Protein AF-A0A5J4RI29-F1 (afdb_monomer_lite)

Secondary structure (DSSP, 8-state):
-EEEEE-SSTT--EEEEEEEE-SS-EEEEEE---BTTBSS-----------PPTT-EEEE-BSSSSSTT-PPPEEEEGGG--SEESPEEEEEETTEEEEE------SSPPPEE--

Radius of gyration: 17.07 Å; chains: 1; bounding box: 36×30×45 Å

pLDDT: mean 95.18, std 4.58, range [72.06, 98.81]

Structure (mmCIF, N/CA/C/O backbone):
data_AF-A0A5J4RI29-F1
#
_entry.id   AF-A0A5J4RI29-F1
#
loop_
_atom_site.group_PDB
_atom_site.id
_atom_site.type_symbol
_atom_site.label_atom_id
_atom_site.label_alt_id
_atom_site.label_comp_id
_atom_site.label_asym_id
_atom_site.label_entity_id
_atom_site.label_seq_id
_atom_site.pdbx_PDB_ins_code
_atom_site.Cartn_x
_atom_site.Cartn_y
_atom_site.Cartn_z
_atom_site.occupancy
_atom_site.B_iso_or_equiv
_atom_site.auth_seq_id
_atom_site.auth_comp_id
_atom_site.auth_asym_id
_atom_site.auth_atom_id
_atom_site.pdbx_PDB_model_num
ATOM 1 N N . MET A 1 1 ? -15.416 -8.468 -1.674 1.00 97.31 1 MET A N 1
ATOM 2 C CA . MET A 1 1 ? -15.401 -9.373 -0.502 1.00 97.31 1 MET A CA 1
ATOM 3 C C . MET A 1 1 ? -15.152 -8.545 0.751 1.00 97.31 1 MET A C 1
ATOM 5 O O . MET A 1 1 ? -14.367 -7.612 0.673 1.00 97.31 1 MET A O 1
ATOM 9 N N . VAL A 1 2 ? -15.802 -8.854 1.876 1.00 98.62 2 VAL A N 1
ATOM 10 C CA . VAL A 1 2 ? -15.552 -8.184 3.168 1.00 98.62 2 VAL A CA 1
ATOM 11 C C . VAL A 1 2 ? -15.145 -9.235 4.193 1.00 98.62 2 VAL A C 1
ATOM 13 O O . VAL A 1 2 ? -15.847 -10.231 4.355 1.00 98.62 2 VAL A O 1
ATOM 16 N N . VAL A 1 3 ? -14.025 -9.009 4.875 1.00 98.62 3 VAL A N 1
ATOM 17 C CA . VAL A 1 3 ? -13.516 -9.865 5.950 1.00 98.62 3 VAL A CA 1
ATOM 18 C C . VAL A 1 3 ? -13.633 -9.105 7.263 1.00 98.62 3 VAL A C 1
ATOM 20 O O . VAL A 1 3 ? -13.036 -8.045 7.417 1.00 98.62 3 VAL A O 1
ATOM 23 N N . ASN A 1 4 ? -14.403 -9.639 8.210 1.00 98.56 4 ASN A N 1
ATOM 24 C CA . ASN A 1 4 ? -14.583 -9.032 9.527 1.00 98.56 4 ASN A CA 1
ATOM 25 C C . ASN A 1 4 ? -13.655 -9.702 10.542 1.00 98.56 4 ASN A C 1
ATOM 27 O O . ASN A 1 4 ? -13.673 -10.923 10.699 1.00 98.56 4 ASN A O 1
ATOM 31 N N . LEU A 1 5 ? -12.866 -8.893 11.242 1.00 98.44 5 LEU A N 1
ATOM 32 C CA . LEU A 1 5 ? -11.868 -9.306 12.218 1.00 98.44 5 LEU A CA 1
ATOM 33 C C . LEU A 1 5 ? -12.240 -8.771 13.602 1.00 98.44 5 LEU A C 1
ATOM 35 O O . LEU A 1 5 ? -12.828 -7.697 13.747 1.00 98.44 5 LEU A O 1
ATOM 39 N N . LYS A 1 6 ? -11.877 -9.529 14.635 1.00 98.19 6 LYS A N 1
ATOM 40 C CA . LYS A 1 6 ? -12.010 -9.129 16.035 1.00 98.19 6 LYS A CA 1
ATOM 41 C C . LYS A 1 6 ? -10.803 -9.632 16.813 1.00 98.19 6 LYS A C 1
ATOM 43 O O . LYS A 1 6 ? -10.419 -10.795 16.667 1.00 98.19 6 LYS A O 1
ATOM 48 N N . GLU A 1 7 ? -10.227 -8.785 17.658 1.00 98.19 7 GLU A N 1
ATOM 49 C CA . GLU A 1 7 ? -9.181 -9.217 18.585 1.00 98.19 7 GLU A CA 1
ATOM 50 C C . GLU A 1 7 ? -9.709 -10.341 19.490 1.00 98.19 7 GLU A C 1
ATOM 52 O O . GLU A 1 7 ? -10.802 -10.248 20.056 1.00 98.19 7 GLU A O 1
ATOM 57 N N . ARG A 1 8 ? -8.936 -11.425 19.632 1.00 97.56 8 ARG A N 1
ATOM 58 C CA . ARG A 1 8 ? -9.350 -12.586 20.440 1.00 97.56 8 ARG A CA 1
ATOM 59 C C . ARG A 1 8 ? -9.411 -12.254 21.933 1.00 97.56 8 ARG A C 1
ATOM 61 O O . ARG A 1 8 ? -10.327 -12.693 22.622 1.00 97.56 8 ARG A O 1
ATOM 68 N N . ASN A 1 9 ? -8.459 -11.447 22.397 1.00 96.25 9 ASN A N 1
ATOM 69 C CA . ASN A 1 9 ? -8.262 -11.073 23.796 1.00 96.25 9 ASN A CA 1
ATOM 70 C C . ASN A 1 9 ? -8.233 -9.542 23.943 1.00 96.25 9 ASN A C 1
ATOM 72 O O . ASN A 1 9 ? -8.155 -8.819 22.951 1.00 96.25 9 ASN A O 1
ATOM 76 N N . GLY A 1 10 ? -8.244 -9.046 25.181 1.00 95.56 10 GLY A N 1
ATOM 77 C CA . GLY A 1 10 ? -8.105 -7.616 25.465 1.00 95.56 10 GLY A CA 1
ATOM 78 C C . GLY A 1 10 ? -9.351 -6.809 25.097 1.00 95.56 10 GLY A C 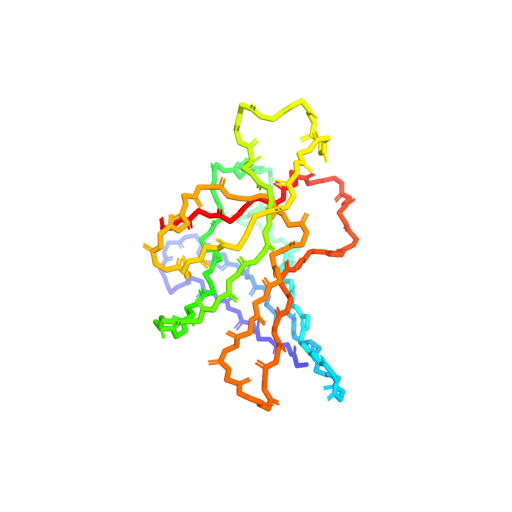1
ATOM 79 O O . GLY A 1 10 ? -10.470 -7.239 25.369 1.00 95.56 10 GLY A O 1
ATOM 80 N N . ALA A 1 11 ? -9.151 -5.641 24.481 1.00 95.81 11 ALA A N 1
ATOM 81 C CA . ALA A 1 11 ? -10.212 -4.684 24.147 1.00 95.81 11 ALA A CA 1
ATOM 82 C C . ALA A 1 11 ? -11.217 -5.208 23.106 1.00 95.81 11 ALA A C 1
ATOM 84 O O . ALA A 1 11 ? -12.277 -4.607 22.921 1.00 95.81 11 ALA A O 1
ATOM 85 N N . GLN A 1 12 ? -10.916 -6.345 22.462 1.00 97.06 12 GLN A N 1
ATOM 86 C CA . GLN A 1 12 ? -11.845 -7.031 21.570 1.00 97.06 12 GLN A CA 1
ATOM 87 C C . GLN 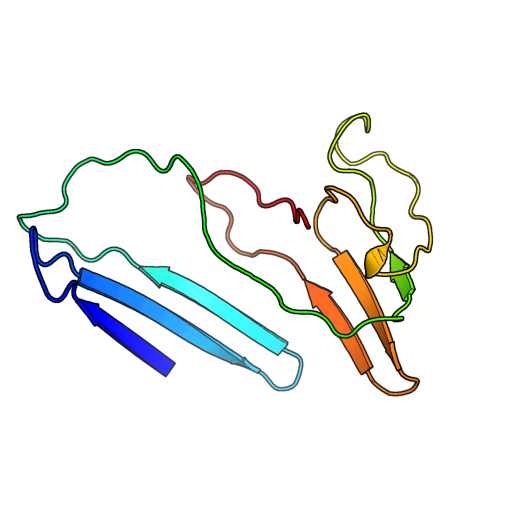A 1 12 ? -12.320 -6.134 20.415 1.00 97.06 12 GLN A C 1
ATOM 89 O O . GLN A 1 12 ? -13.471 -6.224 19.971 1.00 97.06 12 GLN A O 1
ATOM 94 N N . ARG A 1 13 ? -11.419 -5.268 19.933 1.00 97.75 13 ARG A N 1
ATOM 95 C CA . ARG A 1 13 ? -11.713 -4.293 18.884 1.00 97.75 13 ARG A CA 1
ATOM 96 C C . ARG A 1 13 ? -12.001 -5.002 17.569 1.00 97.75 13 ARG A C 1
ATOM 98 O O . ARG A 1 13 ? -11.460 -6.074 17.286 1.00 97.75 13 ARG A O 1
ATOM 105 N N . ARG A 1 14 ? -12.884 -4.398 16.784 1.00 97.94 14 ARG A N 1
ATOM 106 C CA . ARG A 1 14 ? -13.327 -4.874 15.474 1.00 97.94 14 ARG A CA 1
ATOM 107 C C . ARG A 1 14 ? -12.679 -4.054 14.371 1.00 97.94 14 ARG A C 1
ATOM 109 O O . ARG A 1 14 ? -12.552 -2.839 14.507 1.00 97.94 14 ARG A O 1
ATOM 116 N N . LEU A 1 15 ? -12.343 -4.733 13.286 1.00 97.94 15 LEU A N 1
ATOM 117 C CA . LEU A 1 15 ? -11.785 -4.170 12.063 1.00 97.94 15 LEU A CA 1
ATOM 118 C C . LEU A 1 15 ? -12.378 -4.932 10.878 1.00 97.94 15 LEU A C 1
ATOM 120 O O . LEU A 1 15 ? -12.547 -6.149 10.959 1.00 97.94 15 LEU A O 1
ATOM 124 N N . SER A 1 16 ? -12.657 -4.248 9.776 1.00 98.56 16 SER A N 1
ATOM 125 C CA . SER A 1 16 ? -13.046 -4.894 8.524 1.00 98.56 16 SER A CA 1
ATOM 126 C C . SER A 1 16 ? -11.994 -4.635 7.452 1.00 98.56 16 SER A C 1
ATOM 128 O O . SER A 1 16 ? -11.438 -3.544 7.375 1.00 98.56 16 SER A O 1
ATOM 130 N N . VAL A 1 17 ? -11.730 -5.634 6.612 1.00 98.69 17 VAL A N 1
ATOM 131 C CA . VAL A 1 17 ? -10.924 -5.479 5.396 1.00 98.69 17 VAL A CA 1
ATOM 132 C C . VAL A 1 17 ? -11.829 -5.705 4.196 1.00 98.69 17 VAL A C 1
ATOM 134 O O . VAL A 1 17 ? -12.461 -6.759 4.067 1.00 98.69 17 VAL A O 1
ATOM 137 N N . ILE A 1 18 ? -11.924 -4.705 3.327 1.00 98.75 18 ILE A N 1
ATOM 138 C CA . ILE A 1 18 ? -12.751 -4.755 2.122 1.00 98.75 18 ILE A CA 1
ATOM 139 C C . ILE A 1 18 ? -11.844 -4.951 0.927 1.00 98.75 18 ILE A C 1
ATOM 141 O O . ILE A 1 18 ? -10.980 -4.122 0.687 1.00 98.75 18 ILE A O 1
ATOM 145 N N . PHE A 1 19 ? -12.104 -5.994 0.147 1.00 98.81 19 PHE A N 1
ATOM 146 C CA . PHE A 1 19 ? -11.418 -6.291 -1.105 1.00 98.81 19 PHE A CA 1
ATOM 147 C C . PHE A 1 19 ? -12.359 -6.086 -2.292 1.00 98.81 19 PHE A C 1
ATOM 149 O O . PHE A 1 19 ? -13.512 -6.546 -2.280 1.00 98.81 19 PHE A O 1
ATOM 156 N N . ARG A 1 20 ? -11.846 -5.465 -3.349 1.00 98.75 20 ARG A N 1
ATOM 157 C CA . ARG A 1 20 ? -12.442 -5.411 -4.685 1.00 98.75 20 ARG A CA 1
ATOM 158 C C . ARG A 1 20 ? -11.457 -6.031 -5.668 1.00 98.75 20 ARG A C 1
ATOM 160 O O . ARG A 1 20 ? -10.278 -5.706 -5.633 1.00 98.75 20 ARG A O 1
ATOM 167 N N . SER A 1 21 ? -11.958 -6.932 -6.503 1.00 98.50 21 SER A N 1
ATOM 168 C CA . SER A 1 21 ? -11.195 -7.568 -7.574 1.00 98.50 21 SER A CA 1
ATOM 169 C C . SER A 1 21 ? -11.786 -7.118 -8.897 1.00 98.50 21 SER A C 1
ATOM 171 O O . SER A 1 21 ? -13.011 -7.077 -9.032 1.00 98.50 21 SER A O 1
ATOM 173 N N . PHE A 1 22 ? -10.910 -6.802 -9.833 1.00 98.50 22 PHE A N 1
ATOM 174 C CA . PHE A 1 22 ? -11.216 -6.402 -11.197 1.00 98.50 22 PHE A CA 1
ATOM 175 C C . PHE A 1 22 ? -10.467 -7.329 -12.157 1.00 98.50 22 PHE A C 1
ATOM 177 O O . PHE A 1 22 ? -9.679 -8.169 -11.714 1.00 98.50 22 PHE A O 1
ATOM 184 N N . ASP A 1 23 ? -10.711 -7.181 -13.455 1.00 98.44 23 ASP A N 1
ATOM 185 C CA . ASP A 1 23 ? -10.016 -7.967 -14.480 1.00 98.44 23 ASP A CA 1
ATOM 186 C C . ASP A 1 23 ? -8.512 -7.628 -14.544 1.00 98.44 23 ASP A C 1
ATOM 188 O O . ASP A 1 23 ? -7.708 -8.455 -14.969 1.00 98.44 23 ASP A O 1
ATOM 192 N N . ASP A 1 24 ? -8.128 -6.432 -14.089 1.00 97.75 24 ASP A N 1
ATOM 193 C CA . ASP A 1 24 ? -6.792 -5.840 -14.210 1.00 97.75 24 ASP A CA 1
ATOM 194 C C . ASP A 1 24 ? -6.132 -5.487 -12.865 1.00 97.75 24 ASP A C 1
ATOM 196 O O . ASP A 1 24 ? -5.037 -4.925 -12.837 1.00 97.75 24 ASP A O 1
ATOM 200 N N . GLY A 1 25 ? -6.752 -5.829 -11.734 1.00 97.88 25 GLY A N 1
ATOM 201 C CA . GLY A 1 25 ? -6.146 -5.539 -10.442 1.00 97.88 25 GLY A CA 1
ATOM 202 C C . GLY A 1 25 ? -7.004 -5.841 -9.227 1.00 97.88 25 GLY A C 1
ATOM 203 O O . GLY A 1 25 ? -8.143 -6.312 -9.299 1.00 97.88 25 GLY A O 1
ATOM 204 N N . ILE A 1 26 ? -6.426 -5.536 -8.071 1.00 98.38 26 ILE A N 1
ATOM 205 C CA . ILE A 1 26 ? -7.078 -5.637 -6.771 1.00 98.38 26 ILE A CA 1
ATOM 206 C C . ILE A 1 26 ? -6.963 -4.304 -6.041 1.00 98.38 26 ILE A C 1
ATOM 208 O O . ILE A 1 26 ? -5.948 -3.621 -6.114 1.00 98.38 26 ILE A O 1
ATOM 212 N N . GLY A 1 27 ? -8.009 -3.951 -5.305 1.00 98.62 27 GLY A N 1
ATOM 213 C CA . GLY A 1 27 ? -7.985 -2.851 -4.352 1.00 98.62 27 GLY A CA 1
ATOM 214 C C . GLY A 1 27 ? -8.481 -3.341 -3.005 1.00 98.62 27 GLY A C 1
ATOM 215 O O . GLY A 1 27 ? -9.435 -4.124 -2.939 1.00 98.62 27 GLY A O 1
ATOM 216 N N . PHE A 1 28 ? -7.865 -2.877 -1.926 1.00 98.81 28 PHE A N 1
ATOM 217 C CA . PHE A 1 28 ? -8.351 -3.159 -0.586 1.00 98.81 28 PHE A CA 1
ATOM 218 C C . PHE A 1 28 ? -8.212 -1.956 0.337 1.00 98.81 28 PHE A C 1
ATOM 220 O O . PHE A 1 28 ? -7.449 -1.036 0.063 1.00 98.81 28 PHE A O 1
ATOM 227 N N . ARG A 1 29 ? -9.000 -1.952 1.413 1.00 98.81 29 ARG A N 1
ATOM 228 C CA . ARG A 1 29 ? -8.901 -0.959 2.485 1.00 98.81 29 ARG A CA 1
ATOM 229 C C . ARG A 1 29 ? -9.334 -1.536 3.823 1.00 98.81 29 ARG A C 1
ATOM 231 O O . ARG A 1 29 ? -10.135 -2.475 3.872 1.00 98.81 29 ARG A O 1
ATOM 238 N N . TYR A 1 30 ? -8.865 -0.899 4.883 1.00 98.62 30 TYR A N 1
ATOM 239 C CA . TYR A 1 30 ? -9.355 -1.080 6.241 1.00 98.62 30 TYR A CA 1
ATOM 240 C C . TYR A 1 30 ? -10.588 -0.206 6.491 1.00 98.62 30 TYR A C 1
ATOM 242 O O . TYR A 1 30 ? -10.667 0.926 6.021 1.00 98.62 30 TYR A O 1
ATOM 250 N N . GLU A 1 31 ? -11.548 -0.723 7.251 1.00 98.31 31 GLU A N 1
ATOM 251 C CA . GLU A 1 31 ? -12.634 0.060 7.835 1.00 98.31 31 GLU A CA 1
ATOM 252 C C . GLU A 1 31 ? -12.679 -0.165 9.343 1.00 98.31 31 GLU A C 1
ATOM 254 O O . GLU A 1 31 ? -12.728 -1.304 9.819 1.00 98.31 31 GLU A O 1
ATOM 259 N N . PHE A 1 32 ? -12.686 0.937 10.091 1.00 97.62 32 PHE A N 1
ATOM 260 C CA . PHE A 1 32 ? -12.793 0.958 11.545 1.00 97.62 32 PHE A CA 1
ATOM 261 C C . PHE A 1 32 ? -14.253 1.241 11.927 1.00 97.62 32 PHE A C 1
ATOM 263 O O . PHE A 1 32 ? -14.662 2.402 11.941 1.00 97.62 32 PHE A O 1
ATOM 270 N N . PRO A 1 33 ? -15.082 0.214 12.198 1.00 97.06 33 PRO A N 1
ATOM 271 C CA . PRO A 1 33 ? -16.476 0.440 12.551 1.00 97.06 33 PRO A CA 1
ATOM 272 C C . PRO A 1 33 ? -16.588 1.135 13.910 1.00 97.06 33 PRO A C 1
ATOM 274 O O . PRO A 1 33 ? -15.799 0.865 14.824 1.00 97.06 33 PRO A O 1
ATOM 277 N N . GLU A 1 34 ? -17.628 1.954 14.073 1.00 97.06 34 GLU A N 1
ATOM 278 C CA . GLU A 1 34 ? -17.942 2.559 15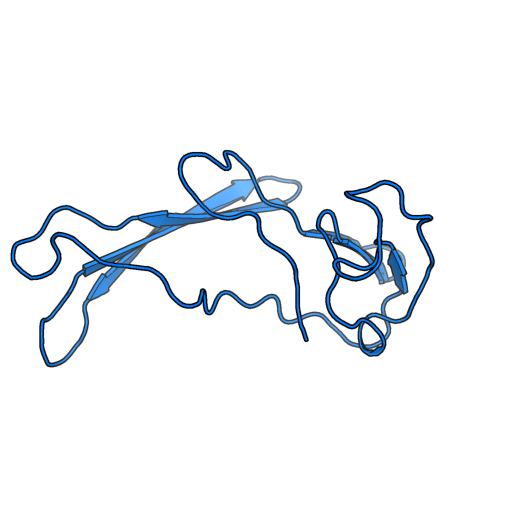.365 1.00 97.06 34 GLU A CA 1
ATOM 279 C C . GLU A 1 34 ? -18.148 1.474 16.436 1.00 97.06 34 GLU A C 1
ATOM 281 O O . GLU A 1 34 ? -18.812 0.446 16.231 1.00 97.06 34 GLU A O 1
ATOM 286 N N . GLN A 1 35 ? -17.521 1.676 17.593 1.00 97.50 35 GLN A N 1
ATOM 287 C CA . GLN A 1 35 ? -17.557 0.741 18.710 1.00 97.50 35 GLN A CA 1
ATOM 288 C C . GLN A 1 35 ? -17.227 1.438 20.033 1.00 97.50 35 GLN A C 1
ATOM 290 O O . GLN A 1 35 ? -16.748 2.571 20.062 1.00 97.50 35 GLN A O 1
ATOM 295 N N . GLU A 1 36 ? -17.518 0.773 21.150 1.00 96.69 36 GLU A N 1
ATOM 296 C CA . GLU A 1 36 ? -17.255 1.317 22.490 1.00 96.69 36 GLU A CA 1
ATOM 297 C C . GLU A 1 36 ? -15.753 1.374 22.797 1.00 96.69 36 GLU A C 1
ATOM 299 O O . GLU A 1 36 ? -15.264 2.391 23.277 1.00 96.69 36 GLU A O 1
ATOM 304 N N . ASN A 1 37 ? -15.012 0.323 22.433 1.00 96.69 37 ASN A N 1
ATOM 305 C CA . ASN A 1 37 ? -13.606 0.132 22.814 1.00 96.69 37 ASN A CA 1
ATOM 306 C C . ASN A 1 37 ? -12.586 0.730 21.823 1.00 96.69 37 ASN A C 1
ATOM 308 O O . ASN A 1 37 ? -11.397 0.414 21.894 1.00 96.69 37 ASN A O 1
ATOM 312 N N . LEU A 1 38 ? -13.039 1.552 20.872 1.00 96.88 38 LEU A N 1
ATOM 313 C CA . LEU A 1 38 ? -12.192 2.286 19.930 1.00 96.88 38 LEU A CA 1
ATOM 314 C C . LEU A 1 38 ? -12.891 3.607 19.588 1.00 96.88 38 LEU A C 1
ATOM 316 O O . LEU A 1 38 ? -13.858 3.619 18.827 1.00 96.88 38 LEU A O 1
ATOM 320 N N . LYS A 1 39 ? -12.433 4.686 20.229 1.00 95.06 39 LYS A N 1
ATOM 321 C CA . LYS A 1 39 ? -12.864 6.067 19.981 1.00 95.06 39 LYS A CA 1
ATOM 322 C C . LYS A 1 39 ? -11.746 6.779 19.223 1.00 95.06 39 LYS A C 1
ATOM 324 O O . LYS A 1 39 ? -11.404 6.333 18.135 1.00 95.06 39 LYS A O 1
ATOM 329 N N . ASP A 1 40 ? -11.133 7.794 19.816 1.00 96.12 40 ASP A N 1
ATOM 330 C CA . ASP A 1 40 ? -9.988 8.475 19.224 1.00 96.12 40 ASP A CA 1
ATOM 331 C C . ASP A 1 40 ? -8.733 7.602 19.315 1.00 96.12 40 ASP A C 1
ATOM 333 O O . ASP A 1 40 ? -8.440 6.996 20.352 1.00 96.12 40 ASP A O 1
ATOM 337 N N . PHE A 1 41 ? -7.982 7.536 18.222 1.00 96.38 41 PHE A N 1
ATOM 338 C CA . PHE A 1 41 ? -6.691 6.866 18.172 1.00 96.38 41 PHE A CA 1
ATOM 339 C C . PHE A 1 41 ? -5.770 7.572 17.181 1.00 96.38 41 PHE A C 1
ATOM 341 O O . PHE A 1 41 ? -6.218 8.280 16.284 1.00 96.38 41 PHE A O 1
ATOM 348 N N . VAL A 1 42 ? -4.469 7.366 17.359 1.00 97.94 42 VAL A N 1
ATOM 349 C CA . VAL A 1 42 ? -3.433 7.867 16.456 1.00 97.94 42 VAL A CA 1
ATOM 350 C C . VAL A 1 42 ? -2.761 6.667 15.816 1.00 97.94 42 VAL A C 1
ATOM 352 O O . VAL A 1 42 ? -2.357 5.733 16.513 1.00 97.94 42 VAL A O 1
ATOM 355 N N . ILE A 1 43 ? -2.652 6.689 14.492 1.00 98.00 43 ILE A N 1
ATOM 356 C CA . ILE A 1 43 ? -1.916 5.678 13.739 1.00 98.00 43 ILE A CA 1
ATOM 357 C C . ILE A 1 43 ? -0.447 6.074 13.764 1.00 98.00 43 ILE A C 1
ATOM 359 O O . ILE A 1 43 ? -0.082 7.167 13.341 1.00 98.00 43 ILE A O 1
ATOM 363 N N . THR A 1 44 ? 0.387 5.194 14.305 1.00 97.94 44 THR A N 1
ATOM 364 C CA . THR A 1 44 ? 1.841 5.392 14.349 1.00 97.94 44 THR A CA 1
ATOM 365 C C . THR A 1 44 ? 2.558 4.665 13.223 1.00 97.94 44 THR A C 1
ATOM 367 O O . THR A 1 44 ? 3.676 5.034 12.889 1.00 97.94 44 THR A O 1
ATOM 370 N N . ASP A 1 45 ? 1.949 3.596 12.709 1.00 97.62 45 ASP A N 1
ATOM 371 C CA . ASP A 1 45 ? 2.509 2.744 11.668 1.00 97.62 45 ASP A CA 1
ATOM 372 C C . ASP A 1 45 ? 1.388 1.918 11.022 1.00 97.62 45 ASP A C 1
ATOM 374 O O . ASP A 1 45 ? 0.438 1.520 11.708 1.00 97.62 45 ASP A O 1
ATOM 378 N N . GLU A 1 46 ? 1.516 1.630 9.731 1.00 98.19 46 GLU A N 1
ATOM 379 C CA . GLU A 1 46 ? 0.626 0.730 8.999 1.00 98.19 46 GLU A CA 1
ATOM 380 C C . GLU A 1 46 ? 1.410 -0.518 8.578 1.00 98.19 46 GLU A C 1
ATOM 382 O O . GLU A 1 46 ? 2.455 -0.430 7.949 1.00 98.19 46 GLU A O 1
ATOM 387 N N . ARG A 1 47 ? 0.907 -1.706 8.935 1.00 97.62 47 ARG A N 1
ATOM 388 C CA . ARG A 1 47 ? 1.595 -2.997 8.730 1.00 97.62 47 ARG A CA 1
ATOM 389 C C . ARG A 1 47 ? 1.178 -3.705 7.435 1.00 97.62 47 ARG A C 1
ATOM 391 O O . ARG A 1 47 ? 1.167 -4.932 7.381 1.00 97.62 47 ARG A O 1
ATOM 398 N N . THR A 1 48 ? 0.736 -2.949 6.437 1.00 98.38 48 THR A N 1
ATOM 399 C CA . THR A 1 48 ? 0.354 -3.496 5.132 1.00 98.38 48 THR A CA 1
ATOM 400 C C . THR A 1 48 ? 1.609 -3.901 4.373 1.00 98.38 48 THR A C 1
ATOM 402 O O . THR A 1 48 ? 2.533 -3.107 4.242 1.00 98.38 48 THR A O 1
ATOM 405 N N . GLU A 1 49 ? 1.632 -5.120 3.843 1.00 97.62 49 GLU A N 1
ATOM 406 C CA . GLU A 1 49 ? 2.785 -5.653 3.120 1.00 97.62 49 GLU A CA 1
ATOM 407 C C . GLU A 1 49 ? 2.393 -6.101 1.712 1.00 97.62 49 GLU A C 1
ATOM 409 O O . GLU A 1 49 ? 1.311 -6.649 1.480 1.00 97.62 49 GLU A O 1
ATOM 414 N N . PHE A 1 50 ? 3.327 -5.917 0.782 1.00 95.19 50 PHE A N 1
ATOM 415 C CA . PHE A 1 50 ? 3.266 -6.459 -0.567 1.00 95.19 50 PHE A CA 1
ATOM 416 C C . PHE A 1 50 ? 4.480 -7.369 -0.756 1.00 95.19 50 PHE A C 1
ATOM 418 O O . PHE A 1 50 ? 5.581 -6.901 -1.029 1.00 95.19 50 PHE A O 1
ATOM 425 N N . SER A 1 51 ? 4.297 -8.677 -0.575 1.00 92.12 51 SER A N 1
ATOM 426 C CA . SER A 1 51 ? 5.381 -9.651 -0.739 1.00 92.12 51 SER A CA 1
ATOM 427 C C . SER A 1 51 ? 5.625 -9.924 -2.223 1.00 92.12 51 SER A C 1
ATOM 429 O O . SER A 1 51 ? 4.871 -10.659 -2.865 1.00 92.12 51 SER A O 1
ATOM 431 N N . LEU A 1 52 ? 6.664 -9.300 -2.770 1.00 85.38 52 LEU A N 1
ATOM 432 C CA . LEU A 1 52 ? 7.009 -9.374 -4.186 1.00 85.38 52 LEU A CA 1
ATOM 433 C C . LEU A 1 52 ? 7.983 -10.523 -4.477 1.00 85.38 52 LEU A C 1
ATOM 435 O O . LEU A 1 52 ? 8.806 -10.855 -3.625 1.00 85.38 52 LEU A O 1
ATOM 439 N N . PRO A 1 53 ? 7.916 -11.137 -5.671 1.00 79.19 53 PRO A N 1
ATOM 440 C CA . PRO A 1 53 ? 8.911 -12.112 -6.095 1.00 79.19 53 PRO A CA 1
ATOM 441 C C . PRO A 1 53 ? 10.269 -11.447 -6.366 1.00 79.19 53 PRO A C 1
ATOM 443 O O . PRO A 1 53 ? 10.341 -10.352 -6.929 1.00 79.19 53 PRO A O 1
ATOM 446 N N . ASP A 1 54 ? 11.346 -12.149 -6.014 1.00 75.06 54 ASP A N 1
ATOM 447 C CA . ASP A 1 54 ? 12.718 -11.698 -6.250 1.00 75.06 54 ASP A CA 1
ATOM 448 C C . ASP A 1 54 ? 13.042 -11.567 -7.749 1.00 75.06 54 ASP A C 1
ATOM 450 O O . ASP A 1 54 ? 12.550 -12.320 -8.591 1.00 75.06 54 ASP A O 1
ATOM 454 N N . GLY A 1 55 ? 13.944 -10.637 -8.078 1.00 72.06 55 GLY A N 1
ATOM 455 C CA . GLY A 1 55 ? 14.587 -10.548 -9.396 1.00 72.06 55 GLY A CA 1
ATOM 456 C C . GLY A 1 55 ? 13.824 -9.777 -10.480 1.00 72.06 55 GLY A C 1
ATOM 457 O O . GLY A 1 55 ? 14.372 -9.583 -11.565 1.00 72.06 55 GLY A O 1
ATOM 458 N N . GLY A 1 56 ? 12.608 -9.299 -10.201 1.00 83.25 56 GLY A N 1
ATOM 459 C CA . GLY A 1 56 ? 11.887 -8.393 -11.100 1.00 83.25 56 GLY A CA 1
ATOM 460 C C . GLY A 1 56 ? 12.595 -7.042 -11.260 1.00 83.25 56 GLY A C 1
ATOM 461 O O . GLY A 1 56 ? 13.294 -6.581 -10.352 1.00 83.25 56 GLY A O 1
ATOM 462 N N . LYS A 1 57 ? 12.403 -6.387 -12.411 1.00 94.00 57 LYS A N 1
ATOM 463 C CA . LYS A 1 57 ? 12.832 -4.993 -12.613 1.00 94.00 57 LYS A CA 1
ATOM 464 C C . LYS A 1 57 ? 11.726 -4.060 -12.158 1.00 94.00 57 LYS A C 1
ATOM 466 O O . LYS A 1 57 ? 10.575 -4.253 -12.534 1.00 94.00 57 LYS A O 1
ATOM 471 N N . ALA A 1 58 ? 12.078 -3.037 -11.397 1.00 95.44 58 ALA A N 1
ATOM 472 C CA . ALA A 1 58 ? 11.145 -2.039 -10.910 1.00 95.44 58 ALA A CA 1
ATOM 473 C C . ALA A 1 58 ? 11.583 -0.623 -11.284 1.00 95.44 58 ALA A C 1
ATOM 475 O O . ALA A 1 58 ? 12.773 -0.330 -11.399 1.00 95.44 58 ALA A O 1
ATOM 476 N N . TRP A 1 59 ? 10.596 0.250 -11.450 1.00 97.12 59 TRP A N 1
ATOM 477 C CA . TRP A 1 59 ? 10.727 1.661 -11.766 1.00 97.12 59 TRP A CA 1
ATOM 478 C C . TRP A 1 59 ? 9.909 2.465 -10.759 1.00 97.12 59 TRP A C 1
ATOM 480 O O . TRP A 1 59 ? 8.685 2.338 -10.681 1.00 97.12 59 TRP A O 1
ATOM 490 N N . SER A 1 60 ? 10.609 3.302 -10.002 1.00 95.62 60 SER A N 1
ATOM 491 C CA . SER A 1 60 ? 10.037 4.324 -9.128 1.00 95.62 60 SER A CA 1
ATOM 492 C C . SER A 1 60 ? 11.062 5.451 -8.924 1.00 95.62 60 SER A C 1
ATOM 494 O O . SER A 1 60 ? 12.124 5.468 -9.560 1.00 95.62 60 SER A O 1
ATOM 496 N N . ILE A 1 61 ? 10.736 6.394 -8.046 1.00 96.75 61 ILE A N 1
ATOM 497 C CA . ILE A 1 61 ? 11.610 7.443 -7.533 1.00 96.75 61 ILE A CA 1
ATOM 498 C C . ILE A 1 61 ? 11.849 7.229 -6.027 1.00 96.75 61 ILE A C 1
ATOM 500 O O . ILE A 1 61 ? 10.962 6.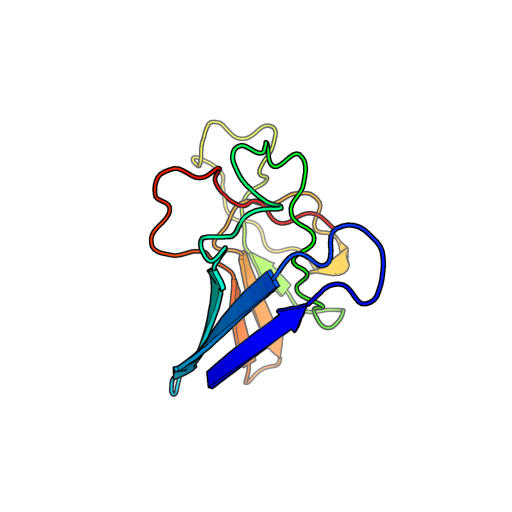720 -5.331 1.00 96.75 61 ILE A O 1
ATOM 504 N N . PRO A 1 62 ? 13.024 7.616 -5.496 1.00 95.81 62 PRO A N 1
ATOM 505 C CA . PRO A 1 62 ? 13.271 7.583 -4.057 1.00 95.81 62 PRO A CA 1
ATOM 506 C C . PRO A 1 62 ? 12.267 8.459 -3.305 1.00 95.81 62 PRO A C 1
ATOM 508 O O . PRO A 1 62 ? 12.043 9.604 -3.701 1.00 95.81 62 PRO A O 1
ATOM 511 N N . ALA A 1 63 ? 11.703 7.947 -2.209 1.00 94.38 63 ALA A N 1
ATOM 512 C CA . ALA A 1 63 ? 10.781 8.715 -1.367 1.00 94.38 63 ALA A CA 1
ATOM 513 C C . ALA A 1 63 ? 11.497 9.797 -0.545 1.00 94.38 63 ALA A C 1
ATOM 515 O O . ALA A 1 63 ? 10.917 10.829 -0.211 1.00 94.38 63 ALA A O 1
ATOM 516 N N . TYR A 1 64 ? 12.765 9.556 -0.207 1.00 91.31 64 TYR A N 1
ATOM 517 C CA . TYR A 1 64 ? 13.614 10.487 0.525 1.00 91.31 64 TYR A CA 1
ATOM 518 C C . TYR A 1 64 ? 14.667 11.091 -0.400 1.00 91.31 64 TYR A C 1
ATOM 520 O O . TYR A 1 64 ? 15.122 10.449 -1.345 1.00 91.31 64 TYR A O 1
ATOM 528 N N . HIS A 1 65 ? 15.080 12.324 -0.101 1.00 87.88 65 HIS A N 1
ATOM 529 C CA . HIS A 1 65 ? 16.094 13.067 -0.865 1.00 87.88 65 HIS A CA 1
ATOM 530 C C . HIS A 1 65 ? 15.708 13.385 -2.324 1.00 87.88 65 HIS A C 1
ATOM 532 O O . HIS A 1 65 ? 16.567 13.776 -3.113 1.00 87.88 65 HIS A O 1
ATOM 538 N N . THR A 1 66 ? 14.421 13.264 -2.658 1.00 89.12 66 THR A N 1
ATOM 539 C CA . THR A 1 66 ? 13.809 13.782 -3.886 1.00 89.12 66 THR A CA 1
ATOM 540 C C . THR A 1 66 ? 13.001 15.029 -3.533 1.00 89.12 66 THR A C 1
ATOM 542 O O . THR A 1 66 ? 12.282 15.038 -2.534 1.00 89.12 66 THR A O 1
ATOM 545 N N . GLU A 1 67 ? 13.107 16.086 -4.339 1.00 90.50 67 GLU A N 1
ATOM 546 C CA . GLU A 1 67 ? 12.236 17.257 -4.204 1.00 90.50 67 GLU A CA 1
ATOM 547 C C . GLU A 1 67 ? 10.819 16.867 -4.641 1.00 90.50 67 GLU A C 1
ATOM 549 O O . GLU A 1 67 ? 10.538 16.697 -5.829 1.00 90.50 67 GLU A O 1
ATOM 554 N N . TYR A 1 68 ? 9.933 16.662 -3.664 1.00 88.00 68 TYR A N 1
ATOM 555 C CA . TYR A 1 68 ? 8.580 16.144 -3.874 1.00 88.00 68 TYR A CA 1
ATOM 556 C C . TYR A 1 68 ? 8.581 14.859 -4.722 1.00 88.00 68 TYR A C 1
ATOM 558 O O . TYR A 1 68 ? 9.111 13.834 -4.302 1.00 88.00 68 TYR A O 1
ATOM 566 N N . TYR A 1 69 ? 8.003 14.924 -5.922 1.00 93.06 69 TYR A N 1
ATOM 567 C CA . TYR A 1 69 ? 7.942 13.829 -6.885 1.00 93.06 69 TYR A CA 1
ATOM 568 C C . TYR A 1 69 ? 8.769 14.120 -8.150 1.00 93.06 69 TYR A C 1
ATOM 570 O O . TYR A 1 69 ? 8.613 13.441 -9.163 1.00 93.06 69 TYR A O 1
ATOM 578 N N . GLU A 1 70 ? 9.657 15.118 -8.118 1.00 95.44 70 GLU A N 1
ATOM 579 C CA . GLU A 1 70 ? 10.476 15.548 -9.261 1.00 95.44 70 GLU A CA 1
ATOM 580 C C . GLU A 1 70 ? 11.752 14.695 -9.416 1.00 95.44 70 GLU A C 1
ATOM 582 O O . GLU A 1 70 ? 12.854 15.190 -9.656 1.00 95.44 70 GLU A O 1
ATOM 587 N N . GLY A 1 71 ? 11.606 13.377 -9.261 1.00 92.88 71 GLY A N 1
ATOM 588 C CA . GLY A 1 71 ? 12.677 12.399 -9.422 1.00 92.88 71 GLY A CA 1
ATOM 589 C C . GLY A 1 71 ? 12.722 11.803 -10.829 1.00 92.88 71 GLY A C 1
ATOM 590 O O . GLY A 1 71 ? 11.703 11.635 -11.498 1.00 92.88 71 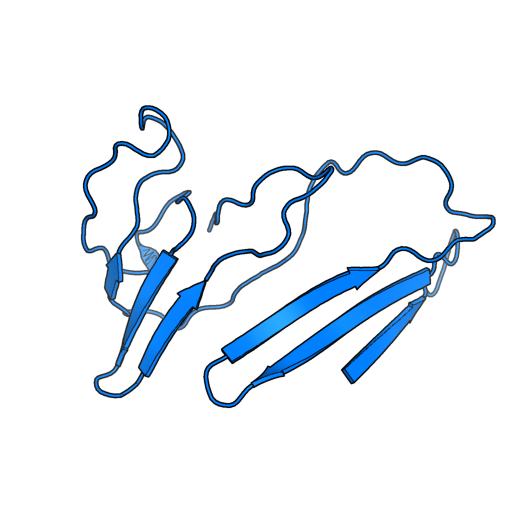GLY A O 1
ATOM 591 N N . LEU A 1 72 ? 13.917 11.415 -11.279 1.00 93.88 72 LEU A N 1
ATOM 592 C CA . LEU A 1 72 ? 14.059 10.597 -12.484 1.00 93.88 72 LEU A CA 1
ATOM 593 C C . LEU A 1 72 ? 13.833 9.126 -12.141 1.00 93.88 72 LEU A C 1
ATOM 595 O O . LEU A 1 72 ? 14.523 8.579 -11.278 1.00 93.88 72 LEU A O 1
ATOM 599 N N . TYR A 1 73 ? 12.928 8.481 -12.872 1.00 95.31 73 TYR A N 1
ATOM 600 C CA . TYR A 1 73 ? 12.731 7.039 -12.786 1.00 95.31 73 TYR A CA 1
ATOM 601 C C . TYR A 1 73 ? 14.005 6.302 -13.195 1.00 95.31 73 TYR A C 1
ATOM 603 O O . TYR A 1 73 ? 14.612 6.588 -14.232 1.00 95.31 73 TYR A O 1
ATOM 611 N N . LYS A 1 74 ? 14.388 5.317 -12.387 1.00 90.56 74 LYS A N 1
ATOM 612 C CA . LYS A 1 74 ? 15.503 4.411 -12.669 1.00 90.56 74 LYS A CA 1
ATOM 613 C C . LYS A 1 74 ? 15.020 2.978 -12.537 1.00 90.56 74 LYS A C 1
ATOM 615 O O . LYS A 1 74 ? 14.188 2.688 -11.685 1.00 90.56 74 LYS A O 1
ATOM 620 N N . SER A 1 75 ? 15.539 2.104 -13.395 1.00 93.62 75 SER A N 1
ATOM 621 C CA . SER A 1 75 ? 15.332 0.669 -13.242 1.00 93.62 75 SER A CA 1
ATOM 622 C C . SER A 1 75 ? 16.275 0.127 -12.171 1.00 93.62 75 SER A C 1
ATOM 624 O O . SER A 1 75 ? 17.489 0.297 -12.314 1.00 93.62 75 SER A O 1
ATOM 626 N N . SER A 1 76 ? 15.732 -0.583 -11.192 1.00 92.19 76 SER A N 1
ATOM 627 C CA . SER A 1 76 ? 16.490 -1.333 -10.184 1.00 92.19 76 SER A CA 1
ATOM 628 C C . SER A 1 76 ? 15.879 -2.719 -10.001 1.00 92.19 76 SER A C 1
ATOM 630 O O . SER A 1 76 ? 14.720 -2.936 -10.367 1.00 92.19 76 SER A O 1
ATOM 632 N N . ALA A 1 77 ? 16.638 -3.671 -9.459 1.00 92.38 77 ALA A N 1
ATOM 633 C CA . ALA A 1 77 ? 16.040 -4.928 -9.024 1.00 92.38 77 ALA A CA 1
ATOM 634 C C . ALA A 1 77 ? 15.136 -4.676 -7.803 1.00 92.38 77 ALA A C 1
ATOM 636 O O . ALA A 1 77 ? 15.439 -3.814 -6.979 1.00 92.38 77 ALA A O 1
ATOM 637 N N . VAL A 1 78 ? 14.028 -5.415 -7.675 1.00 91.00 78 VAL A N 1
ATOM 638 C CA . VAL A 1 78 ? 13.076 -5.249 -6.553 1.00 91.00 78 VAL A CA 1
ATOM 639 C C . VAL A 1 78 ? 13.766 -5.361 -5.186 1.00 91.00 78 VAL A C 1
ATOM 641 O O . VAL A 1 78 ? 13.472 -4.582 -4.287 1.00 91.00 78 VAL A O 1
ATOM 644 N N . ASN A 1 79 ? 14.728 -6.274 -5.045 1.00 90.06 79 ASN A N 1
ATOM 645 C CA . ASN A 1 79 ? 15.489 -6.496 -3.811 1.00 90.06 79 ASN A CA 1
ATOM 646 C C . ASN A 1 79 ? 16.589 -5.448 -3.539 1.00 90.06 79 ASN A C 1
ATOM 648 O O . ASN A 1 79 ? 17.274 -5.538 -2.523 1.00 90.06 79 ASN A O 1
ATOM 652 N N . GLU A 1 80 ? 16.790 -4.488 -4.442 1.00 91.81 80 GLU A N 1
ATOM 653 C CA . GLU A 1 80 ? 17.723 -3.364 -4.283 1.00 91.81 80 GLU A CA 1
ATOM 654 C C . GLU A 1 80 ? 16.997 -2.043 -3.983 1.00 91.81 80 GLU A C 1
ATOM 656 O O . GLU A 1 80 ? 17.642 -1.004 -3.830 1.00 91.81 80 GLU A O 1
ATOM 661 N N . LEU A 1 81 ? 15.662 -2.056 -3.940 1.00 91.94 81 LEU A N 1
ATOM 662 C CA . LEU A 1 81 ? 14.879 -0.884 -3.571 1.00 91.94 81 LEU A CA 1
ATOM 663 C C . LEU A 1 81 ? 15.056 -0.596 -2.077 1.00 91.94 81 LEU A C 1
ATOM 665 O O . LEU A 1 81 ? 15.024 -1.503 -1.254 1.00 91.94 81 LEU A O 1
ATOM 669 N N . ASP A 1 82 ? 15.229 0.680 -1.745 1.00 93.44 82 ASP A N 1
ATOM 670 C CA . ASP A 1 82 ? 15.017 1.214 -0.396 1.00 93.44 82 ASP A CA 1
ATOM 671 C C . ASP A 1 82 ? 13.573 1.756 -0.325 1.00 93.44 82 ASP A C 1
ATOM 673 O O . ASP A 1 82 ? 12.666 1.227 -0.971 1.00 93.44 82 ASP A O 1
ATOM 677 N N . THR A 1 83 ? 13.335 2.839 0.409 1.00 95.56 83 THR A N 1
ATOM 678 C CA . THR A 1 83 ? 12.029 3.477 0.489 1.00 95.56 83 THR A CA 1
ATOM 679 C C . THR A 1 83 ? 11.723 4.272 -0.783 1.00 95.56 83 THR A C 1
ATOM 681 O O . THR A 1 83 ? 12.421 5.231 -1.136 1.00 95.56 83 THR A O 1
ATOM 684 N N . VAL A 1 84 ? 10.644 3.898 -1.467 1.00 96.12 84 VAL A N 1
ATOM 685 C CA . VAL A 1 84 ? 10.226 4.469 -2.755 1.00 96.12 84 VAL A CA 1
ATOM 686 C C . VAL A 1 84 ? 8.817 5.040 -2.692 1.00 96.12 84 VAL A C 1
ATOM 688 O O . VAL A 1 84 ? 7.966 4.572 -1.932 1.00 96.12 84 VAL A O 1
ATOM 691 N N . SER A 1 85 ? 8.559 6.055 -3.514 1.00 96.62 85 SER A N 1
ATOM 692 C CA . SER A 1 85 ? 7.204 6.576 -3.687 1.00 96.62 85 SER A CA 1
ATOM 693 C C . SER A 1 85 ? 6.356 5.648 -4.550 1.00 96.62 85 SER A C 1
ATOM 695 O O . SER A 1 85 ? 6.864 4.829 -5.320 1.00 96.62 85 SER A O 1
ATOM 697 N N . THR A 1 86 ? 5.039 5.779 -4.429 1.00 97.12 86 THR A N 1
ATOM 698 C CA . THR A 1 86 ? 4.102 5.147 -5.358 1.00 97.12 86 THR A CA 1
ATOM 699 C C . THR A 1 86 ? 3.714 6.133 -6.477 1.00 97.12 86 THR A C 1
ATOM 701 O O . THR A 1 86 ? 3.711 7.342 -6.234 1.00 97.12 86 THR A O 1
ATOM 704 N N . PRO A 1 87 ? 3.414 5.670 -7.708 1.00 97.75 87 PRO A N 1
ATOM 705 C CA . PRO A 1 87 ? 3.311 4.272 -8.124 1.00 97.75 87 PRO A CA 1
ATOM 706 C C . PRO A 1 87 ? 4.673 3.572 -8.269 1.00 97.75 87 PRO A C 1
ATOM 708 O O . PRO A 1 87 ? 5.548 4.030 -9.000 1.00 97.75 87 PRO A O 1
ATOM 711 N N . LEU A 1 88 ? 4.821 2.412 -7.621 1.00 96.56 88 LEU A N 1
ATOM 712 C CA . LEU A 1 88 ? 5.929 1.489 -7.877 1.00 96.56 88 LEU A CA 1
ATOM 713 C C . LEU A 1 88 ? 5.500 0.539 -8.990 1.00 96.56 88 LEU A C 1
ATOM 715 O O . LEU A 1 88 ? 4.603 -0.277 -8.781 1.00 96.56 88 LEU A O 1
ATOM 719 N N . THR A 1 89 ? 6.132 0.633 -10.157 1.00 97.00 89 THR A N 1
ATOM 720 C CA . THR A 1 89 ? 5.815 -0.231 -11.303 1.00 97.00 89 THR A CA 1
ATOM 721 C C . THR A 1 89 ? 6.916 -1.256 -11.503 1.00 97.00 89 THR A C 1
ATOM 723 O O . THR A 1 89 ? 8.090 -0.907 -11.456 1.00 97.00 89 THR A O 1
ATOM 726 N N . MET A 1 90 ? 6.559 -2.514 -11.738 1.00 95.06 90 MET A N 1
ATOM 727 C CA . MET A 1 90 ? 7.512 -3.605 -11.901 1.00 95.06 90 MET A CA 1
ATOM 728 C C . MET A 1 90 ? 7.120 -4.562 -13.018 1.00 95.06 90 MET A C 1
ATOM 730 O O . MET A 1 90 ? 5.944 -4.812 -13.279 1.00 95.06 90 MET A O 1
ATOM 734 N N . GLU A 1 91 ? 8.143 -5.126 -13.635 1.00 94.50 91 GLU A N 1
ATOM 735 C CA . GLU A 1 91 ? 8.084 -6.251 -14.552 1.00 94.50 91 GLU A CA 1
ATOM 736 C C . GLU A 1 91 ? 8.532 -7.494 -13.783 1.00 94.50 91 GLU A C 1
ATOM 738 O O . GLU A 1 91 ? 9.696 -7.615 -13.391 1.00 94.50 91 GLU A O 1
ATOM 743 N N . VAL A 1 92 ? 7.587 -8.398 -13.525 1.00 89.31 92 VAL A N 1
ATOM 744 C CA . VAL A 1 92 ? 7.836 -9.639 -12.780 1.00 89.31 92 VAL A CA 1
ATOM 745 C C . VAL A 1 92 ? 8.376 -10.726 -13.710 1.00 89.31 92 VAL A C 1
ATOM 747 O O . VAL A 1 92 ? 9.261 -11.488 -13.332 1.00 89.31 92 VAL A O 1
ATOM 750 N N . ASN A 1 93 ? 7.823 -10.814 -14.921 1.00 88.50 93 ASN A N 1
ATOM 751 C CA . ASN A 1 93 ? 8.264 -11.672 -16.024 1.00 88.50 93 ASN A CA 1
ATOM 752 C C . ASN A 1 93 ? 7.648 -11.169 -17.345 1.00 88.50 93 ASN A C 1
ATOM 754 O O . ASN A 1 93 ? 6.830 -10.252 -17.322 1.00 88.50 93 ASN A O 1
ATOM 758 N N . ASP A 1 94 ? 7.961 -11.829 -18.466 1.00 89.69 94 ASP A N 1
ATOM 759 C CA . ASP A 1 94 ? 7.522 -11.485 -19.834 1.00 89.69 94 ASP A CA 1
ATOM 760 C C . ASP A 1 94 ? 6.002 -11.291 -20.025 1.00 89.69 94 ASP A C 1
ATOM 762 O O . ASP A 1 94 ? 5.563 -10.761 -21.045 1.00 89.69 94 ASP A O 1
ATOM 766 N N . SER A 1 95 ? 5.179 -11.755 -19.083 1.00 91.94 95 SER A N 1
ATOM 767 C CA . SER A 1 95 ? 3.715 -11.722 -19.167 1.00 91.94 95 SER A CA 1
ATOM 768 C C . SER A 1 95 ? 3.027 -11.009 -18.001 1.00 91.94 95 SER A C 1
ATOM 770 O O . SER A 1 95 ? 1.799 -10.923 -17.991 1.00 91.94 95 SER A O 1
ATOM 772 N N . LEU A 1 96 ? 3.783 -10.505 -17.018 1.00 91.56 96 LEU A N 1
ATOM 773 C CA . LEU A 1 96 ? 3.225 -9.927 -15.798 1.00 91.56 96 LEU A CA 1
ATOM 774 C C . LEU A 1 96 ? 3.928 -8.626 -15.410 1.00 91.56 96 LEU A C 1
ATOM 776 O O . LEU A 1 96 ? 5.091 -8.619 -15.001 1.00 91.56 96 LEU A O 1
ATOM 780 N N . TYR A 1 97 ? 3.147 -7.550 -15.440 1.00 94.94 97 TYR A N 1
ATOM 781 C CA . TYR A 1 97 ? 3.503 -6.244 -14.903 1.00 94.94 97 TYR A CA 1
ATOM 782 C C . TYR A 1 97 ? 2.597 -5.930 -13.713 1.00 94.94 97 TYR A C 1
ATOM 784 O O . TYR A 1 97 ? 1.397 -6.199 -13.755 1.00 94.94 97 TYR A O 1
ATOM 792 N N . ILE A 1 98 ? 3.168 -5.366 -12.653 1.00 95.38 98 ILE A N 1
ATOM 793 C CA . ILE A 1 98 ? 2.443 -4.973 -11.440 1.00 95.38 98 ILE A CA 1
ATOM 794 C C . ILE A 1 98 ? 2.713 -3.492 -11.184 1.00 95.38 98 ILE A C 1
ATOM 796 O O . ILE A 1 98 ? 3.840 -3.027 -11.338 1.00 95.38 98 ILE A O 1
ATOM 800 N N . SER A 1 99 ? 1.689 -2.749 -10.772 1.00 97.19 99 SER A N 1
ATOM 801 C CA . SER A 1 99 ? 1.846 -1.396 -10.241 1.00 97.19 99 SER A CA 1
ATOM 802 C C . SER A 1 99 ? 1.170 -1.314 -8.879 1.00 97.19 99 SER A C 1
ATOM 804 O O . SER A 1 99 ? 0.005 -1.692 -8.746 1.00 97.19 99 SER A O 1
ATOM 806 N N . ILE A 1 100 ? 1.906 -0.867 -7.863 1.00 97.88 100 ILE A N 1
ATOM 807 C CA . ILE A 1 100 ? 1.381 -0.662 -6.510 1.00 97.88 100 ILE A CA 1
ATOM 808 C C . ILE A 1 100 ? 1.184 0.831 -6.301 1.00 97.88 100 ILE A C 1
ATOM 810 O O . ILE A 1 100 ? 2.131 1.614 -6.411 1.00 97.88 100 ILE A O 1
ATOM 814 N N . HIS A 1 101 ? -0.046 1.212 -5.975 1.00 98.56 101 HIS A N 1
ATOM 815 C CA . HIS A 1 101 ? -0.425 2.576 -5.645 1.00 98.56 101 HIS A CA 1
ATOM 816 C C . HIS A 1 101 ? -1.614 2.576 -4.680 1.00 98.56 101 HIS A C 1
ATOM 818 O O . HIS A 1 101 ? -2.144 1.526 -4.317 1.00 98.56 101 HIS A O 1
ATOM 824 N N . GLU A 1 102 ? -2.030 3.766 -4.276 1.00 98.56 102 GLU A N 1
ATOM 825 C CA . GLU A 1 102 ? -3.194 3.999 -3.436 1.00 98.56 102 GLU A CA 1
ATOM 826 C C . GLU A 1 102 ? -4.263 4.794 -4.195 1.00 98.56 102 GLU A C 1
ATOM 828 O O . GLU A 1 102 ? -4.017 5.370 -5.255 1.00 98.56 102 GLU A O 1
ATOM 833 N N . ALA A 1 103 ? -5.484 4.811 -3.666 1.00 98.56 103 ALA A N 1
ATOM 834 C CA . ALA A 1 103 ? -6.595 5.554 -4.243 1.00 98.56 103 ALA A CA 1
ATOM 835 C C . ALA A 1 103 ? -7.476 6.130 -3.135 1.00 98.56 103 ALA A C 1
ATOM 837 O O . ALA A 1 103 ? -7.647 5.511 -2.086 1.00 98.56 103 ALA A O 1
ATOM 838 N N . ASN A 1 104 ? -8.094 7.285 -3.402 1.00 98.50 104 ASN A N 1
ATOM 839 C CA . ASN A 1 104 ? -8.937 7.996 -2.436 1.00 98.50 104 ASN A CA 1
ATOM 840 C C . ASN A 1 104 ? -8.189 8.343 -1.130 1.00 98.50 104 ASN A C 1
ATOM 842 O O . ASN A 1 104 ? -8.725 8.160 -0.037 1.00 98.50 104 ASN A O 1
ATOM 846 N N . LEU A 1 105 ? -6.957 8.854 -1.256 1.00 98.44 105 LEU A N 1
ATOM 847 C CA . LEU A 1 105 ? -6.189 9.397 -0.137 1.00 98.44 105 LEU A CA 1
ATOM 848 C C . LEU A 1 105 ? -6.896 10.654 0.394 1.00 98.44 105 LEU A C 1
ATOM 850 O O . LEU A 1 105 ? -6.883 11.715 -0.228 1.00 98.44 105 LEU A O 1
ATOM 854 N N . THR A 1 106 ? -7.606 10.517 1.507 1.00 98.25 106 THR A N 1
ATOM 855 C CA . THR A 1 106 ? -8.401 11.579 2.134 1.00 98.25 106 THR A CA 1
ATOM 856 C C . THR A 1 106 ? -8.312 11.405 3.637 1.00 98.25 106 THR A C 1
ATOM 858 O O . THR A 1 106 ? -8.580 10.312 4.125 1.00 98.25 106 THR A O 1
ATOM 861 N N . ASP A 1 107 ? -7.948 12.476 4.347 1.00 97.75 107 ASP A N 1
ATOM 862 C CA . ASP A 1 107 ? -7.787 12.471 5.810 1.00 97.75 107 ASP A CA 1
ATOM 863 C C . ASP A 1 107 ? -6.867 11.337 6.318 1.00 97.75 107 ASP A C 1
ATOM 865 O O . ASP A 1 107 ? -7.129 10.675 7.319 1.00 97.75 107 ASP A O 1
ATOM 869 N N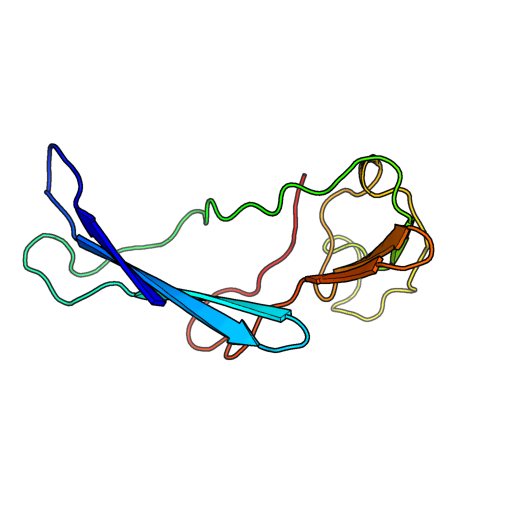 . TYR A 1 108 ? -5.794 11.072 5.568 1.00 98.38 108 TYR A N 1
ATOM 870 C CA . TYR A 1 108 ? -4.810 10.031 5.858 1.00 98.38 108 TYR A CA 1
ATOM 871 C C . TYR A 1 108 ? -3.430 10.445 5.331 1.00 98.38 108 TYR A C 1
ATOM 873 O O . TYR A 1 108 ? -3.323 11.346 4.494 1.00 98.38 108 TYR A O 1
ATOM 881 N N . ALA A 1 109 ? -2.369 9.813 5.831 1.00 97.94 109 ALA A N 1
ATOM 882 C CA . ALA A 1 109 ? -1.009 10.049 5.351 1.00 97.94 109 ALA A CA 1
ATOM 883 C C . ALA A 1 109 ? -0.750 9.292 4.036 1.00 97.94 109 ALA A C 1
ATOM 885 O O . ALA A 1 109 ? -1.243 8.183 3.864 1.00 97.94 109 ALA A O 1
ATOM 886 N N . ALA A 1 110 ? 0.031 9.879 3.124 1.00 96.94 110 ALA A N 1
ATOM 887 C CA . ALA A 1 110 ? 0.418 9.212 1.879 1.00 96.94 110 ALA A CA 1
ATOM 888 C C . ALA A 1 110 ? 1.288 7.971 2.142 1.00 96.94 110 ALA A C 1
ATOM 890 O O . ALA A 1 110 ? 2.110 7.966 3.064 1.00 96.94 110 ALA A O 1
ATOM 891 N N . MET A 1 111 ? 1.152 6.955 1.292 1.00 97.69 111 MET A N 1
ATOM 892 C CA . MET A 1 111 ? 1.899 5.704 1.377 1.00 97.69 111 MET A CA 1
ATOM 893 C C . MET A 1 111 ? 3.188 5.760 0.543 1.00 97.69 111 MET A C 1
ATOM 895 O O . MET A 1 111 ? 3.165 5.924 -0.681 1.00 97.69 111 MET A O 1
ATOM 899 N N . ASN A 1 112 ? 4.319 5.520 1.208 1.00 96.81 112 ASN A N 1
ATOM 900 C CA . ASN A 1 112 ? 5.556 5.068 0.571 1.00 96.81 112 ASN A CA 1
ATOM 901 C C . ASN A 1 112 ? 5.744 3.571 0.848 1.00 96.81 112 ASN A C 1
ATOM 903 O O . ASN A 1 112 ? 5.226 3.056 1.838 1.00 96.81 112 ASN A O 1
ATOM 907 N N . LEU A 1 113 ? 6.493 2.880 -0.007 1.00 96.44 113 LEU A N 1
ATOM 908 C CA . LEU A 1 113 ? 6.834 1.470 0.184 1.00 96.44 113 LEU A CA 1
ATOM 909 C C . LEU A 1 113 ? 8.259 1.368 0.713 1.00 96.44 113 LEU A C 1
ATOM 911 O O . LEU A 1 113 ? 9.159 1.978 0.139 1.00 96.44 113 LEU A O 1
ATOM 915 N N . THR A 1 114 ? 8.448 0.612 1.791 1.00 94.69 114 THR A N 1
ATOM 916 C CA . THR A 1 114 ? 9.743 0.383 2.442 1.00 94.69 114 THR A CA 1
ATOM 917 C C . THR A 1 114 ? 10.001 -1.132 2.548 1.00 94.69 114 THR A C 1
ATOM 919 O O . THR A 1 114 ? 9.018 -1.862 2.716 1.00 94.69 114 THR A O 1
ATOM 922 N N . PRO A 1 115 ? 11.250 -1.614 2.372 1.00 89.81 115 PRO A N 1
ATOM 923 C CA . PRO A 1 115 ? 11.600 -3.037 2.482 1.00 89.81 115 PRO A CA 1
ATOM 924 C C . PRO A 1 115 ? 11.428 -3.643 3.879 1.00 89.81 115 PRO A C 1
ATOM 926 O O . PRO A 1 115 ? 11.575 -2.908 4.884 1.00 89.81 115 PRO A O 1
#

Foldseek 3Di:
DKDWDFDPDDLRFIKIKDWDDDPQDIDIDIDRDDDDSDDDDDDPDDPDDDDADWFKWKWFFAPPPDPHRPGDIDIDTPVPDAKTAPQIWIDNDPVDIDTDADPPPDPDDGDIDGD

Organism: NCBI:txid433724

InterPro domains:
  IPR014718 Glycoside hydrolase-type carbohydrate-binding [G3DSA:2.70.98.10] (1-115)
  IPR029486 Glycosyl-hydrolase 97, N-terminal domain [PF14508] (2-113)
  IPR052720 Glycosyl Hydrolase Family 97 [PTHR35803] (1-113)

Sequence (115 aa):
MVVNLKERNGAQRRLSVIFRSFDDGIGFRYEFPEQENLKDFVITDERTEFSLPDGGKAWSIPAYHTEYYEGLYKSSAVNELDTVSTPLTMEVNDSLYISIHEANLTDYAAMNLTP